Protein AF-A0A2V7ZUF0-F1 (afdb_monomer)

Radius of gyration: 27.5 Å; Cα contacts (8 Å, |Δi|>4): 338; chains: 1; bounding box: 51×35×77 Å

Nearest PDB structures (foldseek):
  8p98-assembly1_A  TM=4.471E-01  e=5.067E-01  Bacteroides thetaiotaomicron VPI-5482
  8aa4-assembly1_B  TM=4.594E-01  e=9.769E+00  Bacteroides thetaiotaomicron VPI-5482
  5o78-assembly1_C  TM=3.116E-01  e=4.915E+00  Klebsiella aerogenes

Secondary structure (DSSP, 8-state):
--EEEEEEEEETTEEEEEEEEEEEEEEEEEE--TTTT-EEE-SSHHHHHTT--SEEEEEEE--EEEEEEEEEEEEEEEEEEEETTEEEEEEEEEEEESSS-----EEEEEEEEE--STT----EEEEEE------HHHHHHHHHHTSTTSEEEEEEES--SS---

Mean predicted aligned error: 7.02 Å

Foldseek 3Di:
DWDKDKDWDDDDQKIKIKIKIWGFWDKDKWADPPQQVKDFACPDPVCVVVQWTFKIKHKDFGRIDIDTKTKIKIKMKMWGCPDVQKTKIKMWMAIDIDQDPDRPRIKIKIKMWGQPDDPSPDIDIDIDIGDDDDPDDVVVSVVVQPDPRHMDMDMDGRAGPPDRD

Solvent-accessible surface area (backbone atoms only — not comparable to full-atom values): 9222 Å² total; per-residue (Å²): 83,71,49,76,51,76,50,77,50,77,57,96,51,34,40,38,36,38,36,43,34,31,71,36,47,42,81,45,77,47,76,55,70,72,50,55,87,45,49,79,39,53,90,43,72,67,30,51,77,70,52,48,35,54,32,34,40,33,32,49,69,49,34,72,45,73,49,76,49,42,34,43,33,41,38,42,34,39,43,32,47,80,44,94,52,32,36,41,34,42,33,42,33,39,54,44,49,77,90,52,98,63,83,78,50,65,26,47,33,41,34,40,39,39,24,73,70,96,72,68,80,50,73,52,72,54,69,55,67,52,84,84,86,77,81,58,67,64,58,52,47,55,61,55,35,67,38,97,81,24,46,46,80,48,74,42,70,62,31,54,64,95,56,65,121

Sequence (165 aa):
MQLTTSLAWTRNRHLIQTGFQLPDWSRRGFYDRSNFGGTFYFASLDAYSAGTPYSFVQQRGDGDLAFLEKQVGAYVKDDWQVRPGMTASFGLRYDWQNYFHDTNNFAPRASFAYAPGNGKTNVIRAGAGVFNDRSGPVAIADLLHYRAGGLVRYVISDPAYPDPF

pLDDT: mean 92.25, std 6.72, range [62.44, 98.56]

Structure (mmCIF, N/CA/C/O backbone):
data_AF-A0A2V7ZUF0-F1
#
_entry.id   AF-A0A2V7ZUF0-F1
#
loop_
_atom_site.group_PDB
_atom_site.id
_atom_site.type_symbol
_atom_site.label_atom_id
_atom_site.label_alt_id
_atom_site.label_comp_id
_atom_site.label_asym_id
_atom_site.label_entity_id
_atom_site.label_seq_id
_atom_site.pdbx_PDB_ins_code
_atom_site.Cartn_x
_atom_site.Cartn_y
_atom_site.Cartn_z
_atom_site.occupancy
_atom_site.B_iso_or_equiv
_atom_site.auth_seq_id
_atom_site.auth_comp_id
_atom_site.auth_asym_id
_atom_site.auth_atom_id
_atom_site.pdbx_PDB_model_num
ATOM 1 N N . MET A 1 1 ? 6.420 13.366 5.832 1.00 82.94 1 MET A N 1
ATOM 2 C CA . MET A 1 1 ? 5.948 13.625 7.214 1.00 82.94 1 MET A CA 1
ATOM 3 C C . MET A 1 1 ? 5.114 12.442 7.667 1.00 82.94 1 MET A C 1
ATOM 5 O O . MET A 1 1 ? 4.409 11.891 6.832 1.00 82.94 1 MET A O 1
ATOM 9 N N . GLN A 1 2 ? 5.183 12.093 8.954 1.00 88.19 2 GLN A N 1
ATOM 10 C CA . GLN A 1 2 ? 4.310 11.099 9.576 1.00 88.19 2 GLN A CA 1
ATOM 11 C C . GLN A 1 2 ? 3.594 11.727 10.778 1.00 88.19 2 GLN A C 1
ATOM 13 O O . GLN A 1 2 ? 4.232 12.393 11.591 1.00 88.19 2 GLN A O 1
ATOM 18 N N . LEU A 1 3 ? 2.281 11.519 10.893 1.00 94.12 3 LEU A N 1
ATOM 19 C CA . LEU A 1 3 ? 1.476 11.952 12.039 1.00 94.12 3 LEU A CA 1
ATOM 20 C C . LEU A 1 3 ? 0.565 10.813 12.497 1.00 94.12 3 LEU A C 1
ATOM 22 O O . LEU A 1 3 ? 0.007 10.073 11.687 1.00 94.12 3 LEU A O 1
ATOM 26 N N . THR A 1 4 ? 0.406 10.655 13.806 1.00 95.19 4 THR A N 1
ATOM 27 C CA . THR A 1 4 ? -0.535 9.701 14.401 1.00 95.19 4 THR A CA 1
ATOM 28 C C . THR A 1 4 ? -1.141 10.314 15.649 1.00 95.19 4 THR A C 1
ATOM 30 O O . THR A 1 4 ? -0.420 10.841 16.492 1.00 95.19 4 THR A O 1
ATOM 33 N N . THR A 1 5 ? -2.462 10.238 15.764 1.00 96.75 5 THR A N 1
ATOM 34 C CA . THR A 1 5 ? -3.209 10.700 16.932 1.00 96.75 5 THR A CA 1
ATOM 35 C C . THR A 1 5 ? -4.207 9.634 17.363 1.00 96.75 5 THR A C 1
ATOM 37 O O . THR A 1 5 ? -4.726 8.864 16.548 1.00 96.75 5 THR A O 1
ATOM 40 N N . SER A 1 6 ? -4.469 9.575 18.664 1.00 97.00 6 SER A N 1
ATOM 41 C CA . SER A 1 6 ? -5.445 8.658 19.244 1.00 97.00 6 SER A CA 1
ATOM 42 C C . SER A 1 6 ? -6.135 9.296 20.436 1.00 97.00 6 SER A C 1
ATOM 44 O O . SER A 1 6 ? -5.491 9.969 21.241 1.00 97.00 6 SER A O 1
ATOM 46 N N . LEU A 1 7 ? -7.428 9.030 20.565 1.00 97.62 7 LEU A N 1
ATOM 47 C CA . LEU A 1 7 ? -8.254 9.398 21.701 1.00 97.62 7 LEU A CA 1
ATOM 48 C C . LEU A 1 7 ? -8.853 8.123 22.290 1.00 97.62 7 LEU A C 1
ATOM 50 O O . LEU A 1 7 ? -9.390 7.293 21.560 1.00 97.62 7 LEU A O 1
ATOM 54 N N . ALA A 1 8 ? -8.781 7.983 23.609 1.00 97.62 8 ALA A N 1
ATOM 55 C CA . ALA A 1 8 ? -9.431 6.905 24.338 1.00 97.62 8 ALA A CA 1
ATOM 56 C C . ALA A 1 8 ? -10.427 7.496 25.331 1.00 97.62 8 ALA A C 1
ATOM 58 O O . ALA A 1 8 ? -10.118 8.450 26.046 1.00 97.62 8 ALA A O 1
ATOM 59 N N . TRP A 1 9 ? -11.620 6.918 25.377 1.00 97.56 9 TRP A N 1
ATOM 60 C CA . TRP A 1 9 ? -12.682 7.339 26.268 1.00 97.56 9 TRP A CA 1
ATOM 61 C C . TRP A 1 9 ? -13.390 6.133 26.864 1.00 97.56 9 TRP A C 1
ATOM 63 O O . TRP A 1 9 ? -13.846 5.241 26.150 1.00 97.56 9 TRP A O 1
ATOM 73 N N . THR A 1 10 ? -13.512 6.135 28.187 1.00 97.75 10 THR A N 1
ATOM 74 C CA . THR A 1 10 ? -14.238 5.103 28.920 1.00 97.75 10 THR A CA 1
ATOM 75 C C . THR A 1 10 ? -15.569 5.662 29.391 1.00 97.75 10 THR A C 1
ATOM 77 O O . THR A 1 10 ? -15.610 6.659 30.115 1.00 97.75 10 THR A O 1
ATOM 80 N N . ARG A 1 11 ? -16.662 4.983 29.040 1.00 95.50 11 ARG A N 1
ATOM 81 C CA . ARG A 1 11 ? -17.988 5.248 29.601 1.00 95.50 11 ARG A CA 1
ATOM 82 C C . ARG A 1 11 ? -18.663 3.940 29.971 1.00 95.50 11 ARG A C 1
ATOM 84 O O . ARG A 1 11 ? -18.887 3.077 29.127 1.00 95.50 11 ARG A O 1
ATOM 91 N N . ASN A 1 12 ? -19.063 3.827 31.236 1.00 95.75 12 ASN A N 1
ATOM 92 C CA . ASN A 1 12 ? -19.677 2.624 31.794 1.00 95.75 12 ASN A CA 1
ATOM 93 C C . ASN A 1 12 ? -18.800 1.384 31.551 1.00 95.75 12 ASN A C 1
ATOM 95 O O . ASN A 1 12 ? -17.721 1.256 32.118 1.00 95.75 12 ASN A O 1
ATOM 99 N N . ARG A 1 13 ? -19.282 0.476 30.702 1.00 96.44 13 ARG A N 1
ATOM 100 C CA . ARG A 1 13 ? -18.644 -0.788 30.333 1.00 96.44 13 ARG A CA 1
ATOM 101 C C . ARG A 1 13 ? -17.951 -0.734 28.971 1.00 96.44 13 ARG A C 1
ATOM 103 O O . ARG A 1 13 ? -17.534 -1.780 28.496 1.00 96.44 13 ARG A O 1
ATOM 110 N N . HIS A 1 14 ? -17.854 0.438 28.348 1.00 98.12 14 HIS A N 1
ATOM 111 C CA . HIS A 1 14 ? -17.257 0.627 27.028 1.00 98.12 14 HIS A CA 1
ATOM 112 C C . HIS A 1 14 ? -15.960 1.417 27.148 1.00 98.12 14 HIS A C 1
ATOM 114 O O . HIS A 1 14 ? -15.933 2.478 27.778 1.00 98.12 14 HIS A O 1
ATOM 120 N N . LEU A 1 15 ? -14.906 0.909 26.520 1.00 98.31 15 LEU A N 1
ATOM 121 C CA . LEU A 1 15 ? -13.683 1.644 26.235 1.00 98.31 15 LEU A CA 1
ATOM 122 C C . LEU A 1 15 ? -13.629 1.873 24.727 1.00 98.31 15 LEU A C 1
ATOM 124 O O . LEU A 1 15 ? -13.296 0.972 23.959 1.00 98.31 15 LEU A O 1
ATOM 128 N N . ILE A 1 16 ? -13.942 3.096 24.318 1.00 98.25 16 ILE A N 1
ATOM 129 C CA . ILE A 1 16 ? -13.917 3.506 22.921 1.00 98.25 16 ILE A CA 1
ATOM 130 C C . ILE A 1 16 ? -12.567 4.151 22.631 1.00 98.25 16 ILE A C 1
ATOM 132 O O . ILE A 1 16 ? -12.126 5.051 23.343 1.00 98.25 16 ILE A O 1
ATOM 136 N N . GLN A 1 17 ? -11.915 3.700 21.569 1.00 98.31 17 GLN A N 1
ATOM 137 C CA . GLN A 1 17 ? -10.678 4.268 21.060 1.00 98.31 17 GLN A CA 1
ATOM 138 C C . GLN A 1 17 ? -10.886 4.690 19.616 1.00 98.31 17 GLN A C 1
ATOM 140 O O . GLN A 1 17 ? -11.343 3.903 18.790 1.00 98.31 17 GLN A O 1
ATOM 145 N N . THR A 1 18 ? -10.531 5.923 19.298 1.00 98.19 18 THR A N 1
ATOM 146 C CA . THR A 1 18 ? -10.525 6.429 17.929 1.00 98.19 18 THR A CA 1
ATOM 147 C C . THR A 1 18 ? -9.156 6.983 17.603 1.00 98.19 18 THR A C 1
ATOM 149 O O . THR A 1 18 ? -8.397 7.382 18.488 1.00 98.19 18 THR A O 1
ATOM 152 N N . GLY A 1 19 ? -8.811 7.020 16.325 1.00 97.56 19 GLY A N 1
ATOM 153 C CA . GLY A 1 19 ? -7.558 7.630 15.925 1.00 97.56 19 GLY A CA 1
ATOM 154 C C . GLY A 1 19 ? -7.467 7.909 14.445 1.00 97.56 19 GLY A C 1
ATOM 155 O O . GLY A 1 19 ? -8.232 7.389 13.631 1.00 97.56 19 GLY A O 1
ATOM 156 N N . PHE A 1 20 ? -6.493 8.748 14.125 1.00 97.06 20 PHE A N 1
ATOM 157 C CA . PHE A 1 20 ? -6.200 9.204 12.781 1.00 97.06 20 PHE A CA 1
ATOM 158 C C . PHE A 1 20 ? -4.700 9.094 12.520 1.00 97.06 20 PHE A C 1
ATOM 160 O O . PHE A 1 20 ? -3.868 9.302 13.407 1.00 97.06 20 PHE A O 1
ATOM 167 N N . GLN A 1 21 ? -4.350 8.724 11.297 1.00 95.50 21 GLN A N 1
ATOM 168 C CA . GLN A 1 21 ? -2.984 8.470 10.876 1.00 95.50 21 GLN A CA 1
ATOM 169 C C . GLN A 1 21 ? -2.744 9.094 9.505 1.00 95.50 21 GLN A C 1
ATOM 171 O O . GLN A 1 21 ? -3.519 8.897 8.574 1.00 95.50 21 GLN A O 1
ATOM 176 N N . LEU A 1 22 ? -1.618 9.789 9.381 1.00 94.06 22 LEU A N 1
ATOM 177 C CA . LEU A 1 22 ? -1.005 10.221 8.126 1.00 94.06 22 LEU A CA 1
ATOM 178 C C . LEU A 1 22 ? 0.371 9.563 8.049 1.00 94.06 22 LEU A C 1
ATOM 180 O O . LEU A 1 22 ? 1.352 10.150 8.505 1.00 94.06 22 LEU A O 1
ATOM 184 N N . PRO A 1 23 ? 0.452 8.315 7.577 1.00 91.38 23 PRO A N 1
ATOM 185 C CA . PRO A 1 23 ? 1.700 7.566 7.557 1.00 91.38 23 PRO A CA 1
ATOM 186 C C . PRO A 1 23 ? 2.699 8.137 6.555 1.00 91.38 23 PRO A C 1
ATOM 188 O O . PRO A 1 23 ? 3.889 8.179 6.847 1.00 91.38 23 PRO A O 1
ATOM 191 N N . ASP A 1 24 ? 2.199 8.621 5.415 1.00 91.62 24 ASP A N 1
ATOM 192 C CA . ASP A 1 24 ? 3.007 9.286 4.405 1.00 91.62 24 ASP A CA 1
ATOM 193 C C . ASP A 1 24 ? 2.307 10.541 3.880 1.00 91.62 24 ASP A C 1
ATOM 195 O O . ASP A 1 24 ? 1.140 10.526 3.483 1.00 91.62 24 ASP A O 1
ATOM 199 N N . TRP A 1 25 ? 3.057 11.634 3.896 1.00 93.31 25 TRP A N 1
ATOM 200 C CA . TRP A 1 25 ? 2.801 12.834 3.119 1.00 93.31 25 TRP A CA 1
ATOM 201 C C . TRP A 1 25 ? 4.165 13.369 2.703 1.00 93.31 25 TRP A C 1
ATOM 203 O O . TRP A 1 25 ? 4.838 14.065 3.481 1.00 93.31 25 TRP A O 1
ATOM 213 N N . SER A 1 26 ? 4.645 12.945 1.538 1.00 92.25 26 SER A N 1
ATOM 214 C CA . SER A 1 26 ? 5.999 13.269 1.092 1.00 92.25 26 SER A CA 1
ATOM 215 C C . SER A 1 26 ? 6.155 13.247 -0.425 1.00 92.25 26 SER A C 1
ATOM 217 O O . SER A 1 26 ? 5.512 12.478 -1.139 1.00 92.25 26 SER A O 1
ATOM 219 N N . ARG A 1 27 ? 7.027 14.125 -0.930 1.00 92.94 27 ARG A N 1
ATOM 220 C CA . ARG A 1 27 ? 7.459 14.083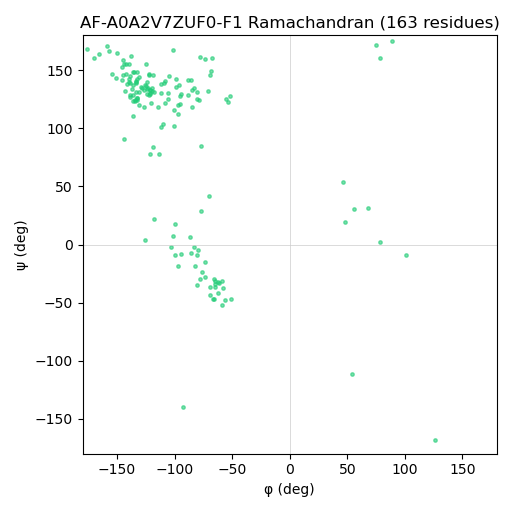 -2.327 1.00 92.94 27 ARG A CA 1
ATOM 221 C C . ARG A 1 27 ? 8.536 13.012 -2.463 1.00 92.94 27 ARG A C 1
ATOM 223 O O . ARG A 1 27 ? 9.540 13.055 -1.754 1.00 92.94 27 ARG A O 1
ATOM 230 N N . ARG A 1 28 ? 8.318 12.074 -3.375 1.00 90.94 28 ARG A N 1
ATOM 231 C CA . ARG A 1 28 ? 9.240 11.005 -3.750 1.00 90.94 28 ARG A CA 1
ATOM 232 C C . ARG A 1 28 ? 9.859 11.338 -5.103 1.00 90.94 28 ARG A C 1
ATOM 234 O O . ARG A 1 28 ? 9.195 11.942 -5.944 1.00 90.94 28 ARG A O 1
ATOM 241 N N . GLY A 1 29 ? 11.122 10.970 -5.275 1.00 90.88 29 GLY A N 1
ATOM 242 C CA . GLY A 1 29 ? 11.843 11.043 -6.541 1.00 90.88 29 GLY A CA 1
ATOM 243 C C . GLY A 1 29 ? 12.400 9.665 -6.872 1.00 90.88 29 GLY A C 1
ATOM 244 O O . GLY A 1 29 ? 12.920 8.992 -5.982 1.00 90.88 29 GLY A O 1
ATOM 245 N N . PHE A 1 30 ? 12.263 9.256 -8.124 1.00 87.94 30 PHE A N 1
ATOM 246 C CA . PHE A 1 30 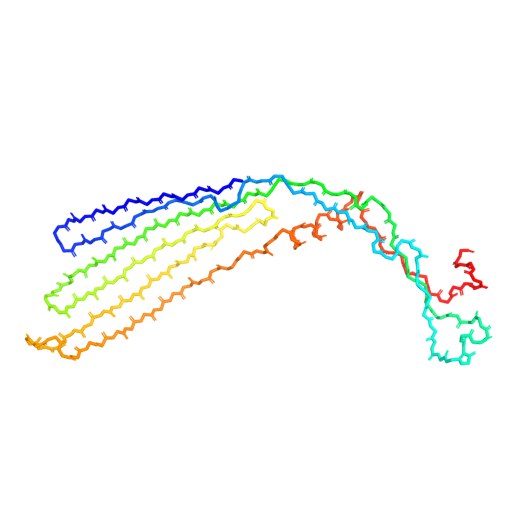? 12.765 8.011 -8.678 1.00 87.94 30 PHE A CA 1
ATOM 247 C C . PHE A 1 30 ? 13.507 8.317 -9.966 1.00 87.94 30 PHE A C 1
ATOM 249 O O . PHE A 1 30 ? 13.117 9.201 -10.721 1.00 87.94 30 PHE A O 1
ATOM 256 N N . TYR A 1 31 ? 14.573 7.566 -10.203 1.00 88.75 31 TYR A N 1
ATOM 257 C CA . TYR A 1 31 ? 15.368 7.695 -11.405 1.00 88.75 31 TYR A CA 1
ATOM 258 C C . TYR A 1 31 ? 15.678 6.307 -11.939 1.00 88.75 31 TYR A C 1
ATOM 260 O O . TYR A 1 31 ? 16.422 5.555 -11.306 1.00 88.75 31 TYR A O 1
ATOM 268 N N . ASP A 1 32 ? 15.085 5.970 -13.081 1.00 87.12 32 ASP A N 1
ATOM 269 C CA . ASP A 1 32 ? 15.267 4.670 -13.716 1.00 87.12 32 ASP A CA 1
ATOM 270 C C . ASP A 1 32 ? 15.989 4.800 -15.065 1.00 87.12 32 ASP A C 1
ATOM 272 O O . ASP A 1 3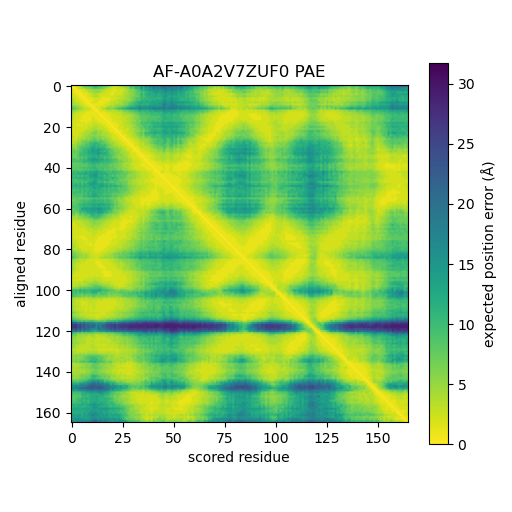2 ? 15.503 5.422 -16.008 1.00 87.12 32 ASP A O 1
ATOM 276 N N . ARG A 1 33 ? 17.171 4.180 -15.159 1.00 88.75 33 ARG A N 1
ATOM 277 C CA . ARG A 1 33 ? 17.930 4.014 -16.411 1.00 88.75 33 ARG A CA 1
ATOM 278 C C . ARG A 1 33 ? 18.132 2.549 -16.791 1.00 88.75 33 ARG A C 1
ATOM 280 O O . ARG A 1 33 ? 19.079 2.215 -17.511 1.00 88.75 33 ARG A O 1
ATOM 287 N N . SER A 1 34 ? 17.286 1.663 -16.282 1.00 89.62 34 SER A N 1
ATOM 288 C CA . SER A 1 34 ? 17.384 0.229 -16.522 1.00 89.62 34 SER A CA 1
ATOM 289 C C . SER A 1 34 ? 17.393 -0.057 -18.017 1.00 89.62 34 SER A C 1
ATOM 291 O O . SER A 1 34 ? 16.515 0.376 -18.750 1.00 89.62 34 SER A O 1
ATOM 293 N N . ASN A 1 35 ? 18.421 -0.768 -18.483 1.00 92.00 35 ASN A N 1
ATOM 294 C CA . ASN A 1 35 ? 18.564 -1.206 -19.872 1.00 92.00 35 ASN A CA 1
ATOM 295 C C . ASN A 1 35 ? 18.504 -0.086 -20.946 1.00 92.00 35 ASN A C 1
ATOM 297 O O . ASN A 1 35 ? 18.099 -0.330 -22.086 1.00 92.00 35 ASN A O 1
ATOM 301 N N . PHE A 1 36 ? 18.948 1.135 -20.623 1.00 92.94 36 PHE A N 1
ATOM 302 C CA . PHE A 1 36 ? 19.082 2.215 -21.619 1.00 92.94 36 PHE A CA 1
ATOM 303 C C . PHE A 1 36 ? 20.148 1.917 -22.683 1.00 92.94 36 PHE A C 1
ATOM 305 O O . PHE A 1 36 ? 20.020 2.354 -23.822 1.00 92.94 36 PHE A O 1
ATOM 312 N N . GLY A 1 37 ? 21.187 1.149 -22.335 1.00 92.19 37 GLY A N 1
ATOM 313 C CA . GLY A 1 37 ? 22.198 0.673 -23.289 1.00 92.19 37 GLY A CA 1
ATOM 314 C C . GLY A 1 37 ? 21.705 -0.449 -24.210 1.00 92.19 37 GLY A C 1
ATOM 315 O O . GLY A 1 37 ? 22.318 -0.695 -25.242 1.00 92.19 37 GLY A O 1
ATOM 316 N N . GLY A 1 38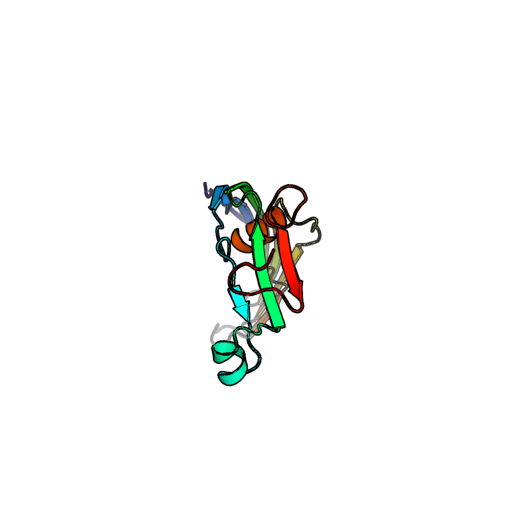 ? 20.578 -1.080 -23.871 1.00 95.38 38 GLY A N 1
ATOM 317 C CA . GLY A 1 38 ? 20.047 -2.232 -24.582 1.00 95.38 38 GLY A CA 1
ATOM 318 C C . GLY A 1 38 ? 20.753 -3.546 -24.242 1.00 95.38 38 GLY A C 1
ATOM 319 O O . GLY A 1 38 ? 21.864 -3.571 -23.716 1.00 95.38 38 GLY A O 1
ATOM 320 N N . THR A 1 39 ? 20.074 -4.654 -24.526 1.00 96.94 39 THR A N 1
ATOM 321 C CA . THR A 1 39 ? 20.559 -6.017 -24.285 1.00 96.94 39 THR A CA 1
ATOM 322 C C . THR A 1 39 ? 20.198 -6.897 -25.475 1.00 96.94 39 THR A C 1
ATOM 324 O O . THR A 1 39 ? 19.026 -6.977 -25.850 1.00 96.94 39 THR A O 1
ATOM 327 N N . PHE A 1 40 ? 21.199 -7.574 -26.039 1.00 97.44 40 PHE A N 1
ATOM 328 C CA . PHE A 1 40 ? 21.021 -8.609 -27.056 1.00 97.44 40 PHE A CA 1
ATOM 329 C C . PHE A 1 40 ? 20.827 -9.984 -26.415 1.00 97.44 40 PHE A C 1
ATOM 331 O O . PHE A 1 40 ? 21.501 -10.328 -25.444 1.00 97.44 40 PHE A O 1
ATOM 338 N N . TYR A 1 41 ? 19.943 -10.786 -26.999 1.00 97.44 41 TYR A N 1
ATOM 339 C CA . TYR A 1 41 ? 19.670 -12.162 -26.610 1.00 97.44 41 TYR A CA 1
ATOM 340 C C . TYR A 1 41 ? 20.004 -13.104 -27.766 1.00 97.44 41 TYR A C 1
ATOM 342 O O . TYR A 1 41 ? 19.579 -12.901 -28.906 1.00 97.44 41 TYR A O 1
ATOM 350 N N . PHE A 1 42 ? 20.747 -14.161 -27.448 1.00 97.81 42 PHE A N 1
ATOM 351 C CA . PHE A 1 42 ? 21.204 -15.185 -28.385 1.00 97.81 42 PHE A CA 1
ATOM 352 C C . PHE A 1 42 ? 20.637 -16.543 -27.976 1.00 97.81 42 PHE A C 1
ATOM 354 O O . PHE A 1 42 ? 20.469 -16.816 -26.787 1.00 97.81 42 PHE A O 1
ATOM 361 N N . ALA A 1 43 ? 20.327 -17.393 -28.955 1.00 96.81 43 ALA A N 1
ATOM 362 C CA . ALA A 1 43 ? 19.745 -18.711 -28.693 1.00 96.81 43 ALA A CA 1
ATOM 363 C C . ALA A 1 43 ? 20.786 -19.725 -28.182 1.00 96.81 43 ALA A C 1
ATOM 365 O O . ALA A 1 43 ? 20.435 -20.703 -27.525 1.00 96.81 43 ALA A O 1
ATOM 366 N N . SER A 1 44 ? 22.066 -19.498 -28.486 1.00 97.12 44 SER A N 1
ATOM 367 C CA . SER A 1 44 ? 23.184 -20.363 -28.114 1.00 97.12 44 SER A CA 1
ATOM 368 C C . SER A 1 44 ? 24.507 -19.593 -28.141 1.00 97.12 44 SER A C 1
ATOM 370 O O . SER A 1 44 ? 24.576 -18.461 -28.627 1.00 97.12 44 SER A O 1
ATOM 372 N N . LEU A 1 45 ? 25.573 -20.228 -27.646 1.00 96.81 45 LEU A N 1
ATOM 373 C CA . LEU A 1 45 ? 26.929 -19.691 -27.762 1.00 96.81 45 LEU A CA 1
ATOM 374 C C . LEU A 1 45 ? 27.391 -19.621 -29.228 1.00 96.81 45 LEU A C 1
ATOM 376 O O . LEU A 1 45 ? 28.017 -18.638 -29.609 1.00 96.81 45 LEU A O 1
ATOM 380 N N . ASP A 1 46 ? 27.011 -20.596 -30.060 1.00 97.75 46 ASP A N 1
ATOM 381 C CA . ASP A 1 46 ? 27.320 -20.584 -31.497 1.00 97.75 46 ASP A CA 1
ATOM 382 C C . ASP A 1 46 ? 26.667 -19.387 -32.205 1.00 97.75 46 ASP A C 1
ATOM 384 O O . ASP A 1 46 ? 27.314 -18.708 -32.998 1.00 97.75 46 ASP A O 1
ATOM 388 N N . ALA A 1 47 ? 25.409 -19.071 -31.869 1.00 96.12 47 ALA A N 1
ATOM 389 C CA . ALA A 1 47 ? 24.709 -17.898 -32.397 1.00 96.12 47 ALA A CA 1
ATOM 390 C C . ALA A 1 47 ? 25.359 -16.579 -31.942 1.00 96.12 47 ALA A C 1
ATOM 392 O O . ALA A 1 47 ? 25.393 -15.609 -32.698 1.00 96.12 47 ALA A O 1
ATOM 393 N N . TYR A 1 48 ? 25.907 -16.540 -30.724 1.00 95.81 48 TYR A N 1
ATOM 394 C CA . TYR A 1 48 ? 26.696 -15.404 -30.247 1.00 95.81 48 TYR A CA 1
ATOM 395 C C . TYR A 1 48 ? 27.998 -15.248 -31.037 1.00 95.81 48 TYR A C 1
ATOM 397 O O . TYR A 1 48 ? 28.298 -14.155 -31.515 1.00 95.81 48 TYR A O 1
ATOM 405 N N . SER A 1 49 ? 28.738 -16.341 -31.245 1.00 96.50 49 SER A N 1
ATOM 406 C CA . SER A 1 49 ? 29.955 -16.335 -32.064 1.00 96.50 49 SER A CA 1
ATOM 407 C C . SER A 1 49 ? 29.687 -15.957 -33.524 1.00 96.50 49 SER A C 1
ATOM 409 O O . SER A 1 49 ? 30.531 -15.313 -34.142 1.00 96.50 49 SER A O 1
ATOM 411 N N . ALA A 1 50 ? 28.516 -16.313 -34.061 1.00 96.12 50 ALA A N 1
ATOM 412 C CA . ALA A 1 50 ? 28.075 -15.936 -35.403 1.00 96.12 50 ALA A CA 1
ATOM 413 C C . ALA A 1 50 ? 27.493 -14.510 -35.495 1.00 96.12 50 ALA A C 1
ATOM 415 O O . ALA A 1 50 ? 27.240 -14.037 -36.601 1.00 96.12 50 ALA A O 1
ATOM 416 N N . GLY A 1 51 ? 27.273 -13.818 -34.368 1.00 96.25 51 GLY A N 1
ATOM 417 C CA . GLY A 1 51 ? 26.670 -12.483 -34.350 1.00 96.25 51 GLY A CA 1
ATOM 418 C C . GLY A 1 51 ? 25.199 -12.468 -34.777 1.00 96.25 51 GLY A C 1
ATOM 419 O O . GLY A 1 51 ? 24.750 -11.493 -35.368 1.00 96.25 51 GLY A O 1
ATOM 420 N N . THR A 1 52 ? 24.447 -13.537 -34.499 1.00 96.38 52 THR A N 1
ATOM 421 C CA . THR A 1 52 ? 23.035 -13.688 -34.893 1.00 96.38 52 THR A CA 1
ATOM 422 C C . THR A 1 52 ? 22.118 -13.697 -33.660 1.00 96.38 52 THR A C 1
ATOM 424 O O . THR A 1 52 ? 21.720 -14.771 -33.188 1.00 96.38 52 THR A O 1
ATOM 427 N N . PRO A 1 53 ? 21.819 -12.530 -33.065 1.00 97.19 53 PRO A N 1
ATOM 428 C CA . PRO A 1 53 ? 20.846 -12.428 -31.981 1.00 97.19 53 PRO A CA 1
ATOM 429 C C . PRO A 1 53 ? 19.423 -12.694 -32.492 1.00 97.19 53 PRO A C 1
ATOM 431 O O . PRO A 1 53 ? 19.092 -12.362 -33.624 1.00 97.19 53 PRO A O 1
ATOM 434 N N . TYR A 1 54 ? 18.559 -13.240 -31.633 1.00 96.56 54 TYR A N 1
ATOM 435 C CA . TYR A 1 54 ? 17.128 -13.397 -31.947 1.00 96.56 54 TYR A CA 1
ATOM 436 C C . TYR A 1 54 ? 16.278 -12.253 -31.375 1.00 96.56 54 TYR A C 1
ATOM 438 O O . TYR A 1 54 ? 15.133 -12.049 -31.778 1.00 96.56 54 TYR A O 1
ATOM 446 N N . SER A 1 55 ? 16.805 -11.508 -30.397 1.00 97.00 55 SER A N 1
ATOM 447 C CA . SER A 1 55 ? 16.111 -10.355 -29.829 1.00 97.00 55 SER A CA 1
ATOM 448 C C . SER A 1 55 ? 17.073 -9.301 -29.308 1.00 97.00 55 SER A C 1
ATOM 450 O O . SER A 1 55 ? 18.110 -9.612 -28.724 1.00 97.00 55 SER A O 1
ATOM 452 N N . PHE A 1 56 ? 16.693 -8.042 -29.479 1.00 97.06 56 PHE A N 1
ATOM 453 C CA . PHE A 1 56 ? 17.269 -6.905 -28.781 1.00 97.06 56 PHE A CA 1
ATOM 454 C C . PHE A 1 56 ? 16.169 -6.211 -27.987 1.00 97.06 56 PHE A C 1
ATOM 456 O O . PHE A 1 56 ? 15.079 -5.944 -28.497 1.00 97.06 56 PHE A O 1
ATOM 463 N N . VAL A 1 57 ? 16.453 -5.915 -26.723 1.00 97.06 57 VAL A N 1
ATOM 464 C CA . VAL A 1 57 ? 15.539 -5.194 -25.838 1.00 97.06 57 VAL A CA 1
ATOM 465 C C . VAL A 1 57 ? 16.227 -3.935 -25.357 1.00 97.06 57 VAL A C 1
ATOM 467 O O . VAL A 1 57 ? 17.321 -4.018 -24.803 1.00 97.06 57 VAL A O 1
ATOM 470 N N . GLN A 1 58 ? 15.560 -2.791 -25.464 1.00 95.44 58 GLN A N 1
ATOM 471 C CA . GLN A 1 58 ? 16.060 -1.521 -24.940 1.00 95.44 58 GLN A CA 1
ATOM 472 C C . GLN A 1 58 ? 14.935 -0.723 -24.294 1.00 95.44 58 GLN A C 1
ATOM 474 O O . GLN A 1 58 ? 13.807 -0.700 -24.784 1.00 95.44 58 GLN A O 1
ATOM 479 N N . GLN A 1 59 ? 15.256 -0.043 -23.199 1.00 93.50 59 GLN A N 1
ATOM 480 C CA . GLN A 1 59 ? 14.372 0.941 -22.588 1.00 93.50 59 GLN A CA 1
ATOM 481 C C . GLN A 1 59 ? 14.801 2.345 -23.024 1.00 93.50 59 GLN A C 1
ATOM 483 O O . GLN A 1 59 ? 15.992 2.652 -23.045 1.00 93.50 59 GLN A O 1
ATOM 488 N N . ARG A 1 60 ? 13.849 3.204 -23.391 1.00 91.19 60 ARG A N 1
ATOM 489 C CA . ARG A 1 60 ? 14.099 4.625 -23.686 1.00 91.19 60 ARG A CA 1
ATOM 490 C C . ARG A 1 60 ? 12.998 5.493 -23.086 1.00 91.19 60 ARG A C 1
ATOM 492 O O . ARG A 1 60 ? 11.908 5.003 -22.816 1.00 91.19 60 ARG A O 1
ATOM 499 N N . GLY A 1 61 ? 13.269 6.786 -22.949 1.00 89.00 61 GLY A N 1
ATOM 500 C CA . GLY A 1 61 ? 12.315 7.777 -22.450 1.00 89.00 61 GLY A CA 1
ATOM 501 C C . GLY A 1 61 ? 12.886 8.576 -21.287 1.00 89.00 61 GLY A C 1
ATOM 502 O O . GLY A 1 61 ? 14.089 8.509 -21.019 1.00 89.00 61 GLY A O 1
ATOM 503 N N . ASP A 1 62 ? 12.017 9.329 -20.617 1.00 87.56 62 ASP A N 1
ATOM 504 C CA . ASP A 1 62 ? 12.364 10.013 -19.376 1.00 87.56 62 ASP A CA 1
ATOM 505 C C . ASP A 1 62 ? 12.188 9.055 -18.192 1.00 87.56 62 ASP A C 1
ATOM 507 O O . ASP A 1 62 ? 11.103 8.524 -17.949 1.00 87.56 62 ASP A O 1
ATOM 511 N N . GLY A 1 63 ? 13.295 8.788 -17.502 1.00 86.19 63 GLY A N 1
ATOM 512 C CA . GLY A 1 63 ? 13.336 7.937 -16.318 1.00 86.19 63 GLY A CA 1
ATOM 513 C C . GLY A 1 63 ? 13.224 8.708 -15.008 1.00 86.19 63 GLY A C 1
ATOM 514 O O . GLY A 1 63 ? 13.112 8.074 -13.956 1.00 86.19 63 GLY A O 1
ATOM 515 N N . ASP A 1 64 ? 13.277 10.044 -15.047 1.00 90.19 64 ASP A N 1
ATOM 516 C CA . ASP A 1 64 ? 13.090 10.881 -13.867 1.00 90.19 64 ASP A CA 1
ATOM 517 C C . ASP A 1 64 ? 11.597 10.999 -13.554 1.00 90.19 64 ASP A C 1
ATOM 519 O O . ASP A 1 64 ? 10.771 11.378 -14.385 1.00 90.19 64 ASP A O 1
ATOM 523 N N . LEU A 1 65 ? 11.234 10.632 -12.333 1.00 90.44 65 LEU A N 1
ATOM 524 C CA . LEU A 1 65 ? 9.863 10.659 -11.870 1.00 90.44 65 LEU A CA 1
ATOM 525 C C . LEU A 1 65 ? 9.816 11.252 -10.473 1.00 90.44 65 LEU A C 1
ATOM 527 O O . LEU A 1 65 ? 10.379 10.713 -9.523 1.00 90.44 65 LEU A O 1
ATOM 531 N N . ALA A 1 66 ? 9.032 12.314 -10.320 1.00 91.38 66 ALA A N 1
ATOM 532 C CA . ALA A 1 66 ? 8.715 12.868 -9.018 1.00 91.38 66 ALA A CA 1
ATOM 533 C C . ALA A 1 66 ? 7.208 12.877 -8.781 1.00 91.38 66 ALA A C 1
ATOM 535 O O . ALA A 1 66 ? 6.441 13.403 -9.585 1.00 91.38 66 ALA A O 1
ATOM 536 N N . PHE A 1 67 ? 6.782 12.354 -7.635 1.00 91.19 67 PHE A N 1
ATOM 537 C CA . PHE A 1 67 ? 5.370 12.281 -7.278 1.00 91.19 67 PHE A CA 1
ATOM 538 C C . PHE A 1 67 ? 5.152 12.539 -5.788 1.00 91.19 67 PHE A C 1
ATOM 540 O O . PHE A 1 67 ? 6.049 12.381 -4.963 1.00 91.19 67 PHE A O 1
ATOM 547 N N . LEU A 1 68 ? 3.951 12.991 -5.431 1.00 92.75 68 LEU A N 1
ATOM 548 C CA . LEU A 1 68 ? 3.557 13.218 -4.040 1.00 92.75 68 LEU A CA 1
ATOM 549 C C . LEU A 1 68 ? 2.779 12.007 -3.545 1.00 92.75 68 LEU A C 1
ATOM 551 O O . LEU A 1 68 ? 1.671 11.778 -4.027 1.00 92.75 68 LEU A O 1
ATOM 555 N N . GLU A 1 69 ? 3.336 11.252 -2.608 1.00 93.00 69 GLU A N 1
ATOM 556 C CA . GLU A 1 69 ? 2.643 10.147 -1.952 1.00 93.00 69 GLU A CA 1
ATOM 557 C C . GLU A 1 69 ? 1.814 10.678 -0.779 1.00 93.00 69 GLU A C 1
ATOM 559 O O . GLU A 1 69 ? 2.277 11.509 0.011 1.00 93.00 69 GLU A O 1
ATOM 564 N N . LYS A 1 70 ? 0.557 10.228 -0.697 1.00 93.06 70 LYS A N 1
ATOM 565 C CA . LYS A 1 70 ? -0.338 10.530 0.420 1.00 93.06 70 LYS A CA 1
ATOM 566 C C . LYS A 1 70 ? -1.011 9.256 0.891 1.00 93.06 70 LYS A C 1
ATOM 568 O O . LYS A 1 70 ? -1.665 8.568 0.108 1.00 93.06 70 LYS A O 1
ATOM 573 N N . GLN A 1 71 ? -0.889 8.996 2.184 1.00 94.12 71 GLN A N 1
ATOM 574 C CA . GLN A 1 71 ? -1.558 7.901 2.867 1.00 94.12 71 GLN A CA 1
ATOM 575 C C . GLN A 1 71 ? -2.323 8.457 4.063 1.00 94.12 71 GLN A C 1
ATOM 577 O O . GLN A 1 71 ? -1.778 9.231 4.853 1.00 94.12 71 GLN A O 1
ATOM 582 N N . VAL A 1 72 ? -3.578 8.047 4.208 1.00 94.62 72 VAL A N 1
ATOM 583 C CA . VAL A 1 72 ? -4.461 8.482 5.293 1.00 94.62 72 VAL A CA 1
ATOM 584 C C . VAL A 1 72 ? -5.150 7.262 5.879 1.00 94.62 72 VAL A C 1
ATOM 586 O O . VAL A 1 72 ? -5.582 6.388 5.137 1.00 94.62 72 VAL A O 1
ATOM 589 N N . GLY A 1 73 ? -5.280 7.201 7.198 1.00 95.62 73 GLY A N 1
ATOM 590 C CA . GLY A 1 73 ? -6.038 6.155 7.867 1.00 95.62 73 GLY A CA 1
ATOM 591 C C . GLY A 1 73 ? -6.810 6.686 9.063 1.00 95.62 73 GLY A C 1
ATOM 592 O O . GLY A 1 73 ? -6.351 7.586 9.764 1.00 95.62 73 GLY A O 1
ATOM 593 N N . ALA A 1 74 ? -7.975 6.108 9.319 1.00 97.12 74 ALA A N 1
ATOM 594 C CA . ALA A 1 74 ? -8.785 6.394 10.493 1.00 97.12 74 ALA A CA 1
ATOM 595 C C . ALA A 1 74 ? -9.314 5.092 11.090 1.00 97.12 74 ALA A C 1
ATOM 597 O O . ALA A 1 74 ? -9.546 4.116 10.373 1.00 97.12 74 ALA A O 1
ATOM 598 N N . TYR A 1 75 ? -9.498 5.059 12.406 1.00 97.81 75 TYR A N 1
ATOM 599 C CA . TYR A 1 75 ? -10.096 3.907 13.067 1.00 97.81 75 TYR A CA 1
ATOM 600 C C . TYR A 1 75 ? -10.986 4.299 14.239 1.00 97.81 75 TYR A C 1
ATOM 602 O O . TYR A 1 75 ? -10.802 5.338 14.876 1.00 97.81 75 TYR A O 1
ATOM 610 N N . VAL A 1 76 ? -11.917 3.402 14.538 1.00 98.38 76 VAL A N 1
ATOM 611 C CA . VAL A 1 76 ? -12.709 3.364 15.763 1.00 98.38 76 VAL A CA 1
ATOM 612 C C . VAL A 1 76 ? -12.715 1.934 16.287 1.00 98.38 76 VAL A C 1
ATOM 614 O O . VAL A 1 76 ? -12.788 0.977 15.517 1.00 98.38 76 VAL A O 1
ATOM 617 N N . LYS A 1 77 ? -12.613 1.781 17.600 1.00 98.19 77 LYS A N 1
ATOM 618 C CA . LYS A 1 77 ? -12.686 0.511 18.310 1.00 98.19 77 LYS A CA 1
ATOM 619 C C . LYS A 1 77 ? -13.506 0.700 19.579 1.00 98.19 77 LYS A C 1
ATOM 621 O O . LYS A 1 77 ? -13.330 1.702 20.258 1.00 98.19 77 LYS A O 1
ATOM 626 N N . ASP A 1 78 ? -14.354 -0.260 19.904 1.00 98.38 78 ASP A N 1
ATOM 627 C CA . ASP A 1 78 ? -15.056 -0.360 21.179 1.00 98.38 78 ASP A CA 1
ATOM 628 C C . ASP A 1 78 ? -14.691 -1.683 21.855 1.00 98.38 78 ASP A C 1
ATOM 630 O O . ASP A 1 78 ? -14.886 -2.753 21.278 1.00 98.38 78 ASP A O 1
ATOM 634 N N . ASP A 1 79 ? -14.148 -1.602 23.067 1.00 98.31 79 ASP A N 1
ATOM 635 C CA . ASP A 1 79 ? -13.964 -2.730 23.972 1.00 98.31 79 ASP A CA 1
ATOM 636 C C . ASP A 1 79 ? -15.078 -2.703 25.025 1.00 98.31 79 ASP A C 1
ATOM 638 O O . ASP A 1 79 ? -15.038 -1.947 26.000 1.00 98.31 79 ASP A O 1
ATOM 642 N N . TRP A 1 80 ? -16.075 -3.562 24.833 1.00 98.19 80 TRP A N 1
ATOM 643 C CA . TRP A 1 80 ? -17.266 -3.645 25.663 1.00 98.19 80 TRP A CA 1
ATOM 644 C C . TRP A 1 80 ? -17.180 -4.797 26.667 1.00 98.19 80 TRP A C 1
ATOM 646 O O . TRP A 1 80 ? -17.197 -5.978 26.312 1.00 98.19 80 TRP A O 1
ATOM 656 N N . GLN A 1 81 ? -17.163 -4.473 27.957 1.00 97.00 81 GLN A N 1
ATOM 657 C CA . GLN A 1 81 ? -17.322 -5.441 29.036 1.00 97.00 81 GLN A CA 1
ATOM 658 C C . GLN A 1 81 ? -18.797 -5.842 29.185 1.00 97.00 81 GLN A C 1
ATOM 660 O O . GLN A 1 81 ? -19.527 -5.313 30.024 1.00 97.00 81 GLN A O 1
ATOM 665 N N . VAL A 1 82 ? -19.233 -6.814 28.384 1.00 95.56 82 VAL A N 1
ATOM 666 C CA . VAL A 1 82 ? -20.608 -7.345 28.378 1.00 95.56 82 VAL A CA 1
ATOM 667 C C . VAL A 1 82 ? -21.067 -7.729 29.791 1.00 95.56 82 VAL A C 1
ATOM 669 O O . VAL A 1 82 ? -22.157 -7.356 30.229 1.00 95.56 82 VAL A O 1
ATOM 672 N N . ARG A 1 83 ? -20.215 -8.443 30.537 1.00 93.25 83 ARG A N 1
ATOM 673 C CA . ARG A 1 83 ? -20.414 -8.840 31.944 1.00 93.25 83 ARG A CA 1
ATOM 674 C C . ARG A 1 83 ? -19.059 -9.126 32.607 1.00 93.25 83 ARG A C 1
ATOM 676 O O . ARG A 1 83 ? -18.067 -9.256 31.891 1.00 93.25 83 ARG A O 1
ATOM 683 N N . PRO A 1 84 ? -18.965 -9.241 33.945 1.00 91.06 84 PRO A N 1
ATOM 684 C CA . PRO A 1 84 ? -17.721 -9.652 34.591 1.00 91.06 84 PRO A CA 1
ATOM 685 C C . PRO A 1 84 ? -17.182 -10.944 33.964 1.00 91.06 84 PRO A C 1
ATOM 687 O O . PRO A 1 84 ? -17.918 -11.913 33.796 1.00 91.06 84 PRO A O 1
ATOM 690 N N . GLY A 1 85 ? -15.914 -10.919 33.552 1.00 90.94 85 GLY A N 1
ATOM 691 C CA . GLY A 1 85 ? -15.277 -12.040 32.860 1.00 90.94 85 GLY A CA 1
ATOM 692 C C . GLY A 1 85 ? -15.616 -12.181 31.371 1.00 90.94 85 GLY A C 1
ATOM 693 O O . GLY A 1 85 ? -15.121 -13.114 30.760 1.00 90.94 85 GLY A O 1
ATOM 694 N N . MET A 1 86 ? -16.405 -11.295 30.753 1.00 94.19 86 MET A N 1
ATOM 695 C CA . MET A 1 86 ? -16.687 -11.333 29.312 1.00 94.19 86 MET A CA 1
ATOM 696 C C . MET A 1 86 ? -16.526 -9.956 28.666 1.00 94.19 86 MET A C 1
ATOM 698 O O . MET A 1 86 ? -17.210 -9.003 29.044 1.00 94.19 86 MET A O 1
ATOM 702 N N . THR A 1 87 ? -15.676 -9.889 27.647 1.00 97.19 87 THR A N 1
ATOM 703 C CA . THR A 1 87 ? -15.450 -8.697 26.828 1.00 97.19 87 THR A CA 1
ATOM 704 C C . THR A 1 87 ? -15.711 -9.034 25.368 1.00 97.19 87 THR A C 1
ATOM 706 O O . THR A 1 87 ? -15.242 -10.062 24.884 1.00 97.19 87 THR A O 1
ATOM 709 N N . ALA A 1 88 ? -16.438 -8.171 24.671 1.00 98.12 88 ALA A N 1
ATOM 710 C CA . ALA A 1 88 ? -16.551 -8.174 23.220 1.00 98.12 88 ALA A CA 1
ATOM 711 C C . ALA A 1 88 ? -15.861 -6.919 22.684 1.00 98.12 88 ALA A C 1
ATOM 713 O O . ALA A 1 88 ? -15.995 -5.844 23.262 1.00 98.12 88 ALA A O 1
ATOM 714 N N . SER A 1 89 ? -15.120 -7.060 21.597 1.00 98.50 89 SER A N 1
ATOM 715 C CA . SER A 1 89 ? -14.364 -5.982 20.978 1.00 98.50 89 SER A CA 1
ATOM 716 C C . SER A 1 89 ? -14.784 -5.851 19.526 1.00 98.50 89 SER A C 1
ATOM 718 O O . SER A 1 89 ? -14.758 -6.829 18.779 1.00 98.50 89 SER A O 1
ATOM 720 N N . PHE A 1 90 ? -15.119 -4.637 19.113 1.00 98.38 90 PHE A N 1
ATOM 721 C CA . PHE A 1 90 ? -15.476 -4.310 17.737 1.00 98.38 90 PHE A CA 1
ATOM 722 C C . PHE A 1 90 ? -14.568 -3.198 17.247 1.00 98.38 90 PHE A C 1
ATOM 724 O O . PHE A 1 90 ? -14.262 -2.271 17.988 1.00 98.38 90 PHE A O 1
ATOM 731 N N . GLY A 1 91 ? -14.117 -3.280 16.006 1.00 98.31 91 GLY A N 1
ATOM 732 C CA . GLY A 1 91 ? -13.266 -2.271 15.406 1.00 98.31 91 GLY A CA 1
ATOM 733 C C . GLY A 1 91 ? -13.563 -2.102 13.932 1.00 98.31 91 GLY A C 1
ATOM 734 O O . GLY A 1 91 ? -13.878 -3.060 13.231 1.00 98.31 91 GLY A O 1
ATOM 735 N N . LEU A 1 92 ? -13.428 -0.873 13.462 1.00 98.31 92 LEU A N 1
ATOM 736 C CA . LEU A 1 92 ? -13.458 -0.538 12.053 1.00 98.31 92 LEU A CA 1
ATOM 737 C C . LEU A 1 92 ? -12.291 0.388 11.761 1.00 98.31 92 LEU A C 1
ATOM 739 O O . LEU A 1 92 ? -12.071 1.382 12.456 1.00 98.31 92 LEU A O 1
ATOM 743 N N . ARG A 1 93 ? -11.547 0.050 10.717 1.00 97.19 93 ARG A N 1
ATOM 744 C CA . ARG A 1 93 ? -10.487 0.886 10.177 1.00 97.19 93 ARG A CA 1
ATOM 745 C C . ARG A 1 93 ? -10.774 1.183 8.714 1.00 97.19 93 ARG A C 1
ATOM 747 O O . ARG A 1 93 ? -11.334 0.342 8.021 1.00 97.19 93 ARG A O 1
ATOM 754 N N . TYR A 1 94 ? -10.386 2.364 8.268 1.00 96.25 94 TYR A N 1
ATOM 755 C CA . TYR A 1 94 ? -10.366 2.741 6.865 1.00 96.25 94 TYR A CA 1
ATOM 756 C C . TYR A 1 94 ? -8.984 3.297 6.528 1.00 96.25 94 TYR A C 1
ATOM 758 O O . TYR A 1 94 ? -8.449 4.105 7.291 1.00 96.25 94 TYR A O 1
ATOM 766 N N . ASP A 1 95 ? -8.416 2.862 5.408 1.00 95.19 95 ASP A N 1
ATOM 767 C CA . ASP A 1 95 ? -7.159 3.372 4.859 1.00 95.19 95 ASP A CA 1
ATOM 768 C C . ASP A 1 95 ? -7.395 3.894 3.433 1.00 95.19 95 ASP A C 1
ATOM 770 O O . ASP A 1 95 ? -8.200 3.356 2.685 1.00 95.19 95 ASP A O 1
ATOM 774 N N . TRP A 1 96 ? -6.688 4.948 3.040 1.00 94.06 96 TRP A N 1
ATOM 775 C CA . TRP A 1 96 ? -6.774 5.548 1.712 1.00 94.06 96 TRP A CA 1
ATOM 776 C C . TRP A 1 96 ? -5.389 5.942 1.196 1.00 94.06 96 TRP A C 1
ATOM 778 O O . TRP A 1 96 ? -4.529 6.388 1.965 1.00 94.06 96 TRP A O 1
ATOM 788 N N . GLN A 1 97 ? -5.193 5.804 -0.117 1.00 92.94 97 GLN A N 1
ATOM 789 C CA . GLN A 1 97 ? -3.983 6.193 -0.839 1.00 92.94 97 GLN A CA 1
ATOM 790 C C . GLN A 1 97 ? -4.351 6.930 -2.131 1.00 92.94 97 GLN A C 1
ATOM 792 O O . GLN A 1 97 ? -5.370 6.640 -2.749 1.00 92.94 97 GLN A O 1
ATOM 797 N N . ASN A 1 98 ? -3.519 7.877 -2.566 1.00 91.44 98 ASN A N 1
ATOM 798 C CA . ASN A 1 98 ? -3.887 8.805 -3.640 1.00 91.44 98 ASN A CA 1
ATOM 799 C C . ASN A 1 98 ? -3.716 8.297 -5.083 1.00 91.44 98 ASN A C 1
ATOM 801 O O . ASN A 1 98 ? -4.306 8.897 -5.977 1.00 91.44 98 ASN A O 1
ATOM 805 N N . TYR A 1 99 ? -2.924 7.250 -5.335 1.00 88.94 99 TYR A N 1
ATOM 806 C CA . TYR A 1 99 ? -2.670 6.751 -6.702 1.00 88.94 99 TYR A CA 1
ATOM 807 C C . TYR A 1 99 ? -3.500 5.531 -7.101 1.00 88.94 99 TYR A C 1
ATOM 809 O O . TYR A 1 99 ? -3.515 5.167 -8.276 1.00 88.94 99 TYR A O 1
ATOM 817 N N . PHE A 1 100 ? -4.216 4.928 -6.155 1.00 85.94 100 PHE A N 1
ATOM 818 C CA . PHE A 1 100 ? -5.112 3.808 -6.417 1.00 85.94 100 PHE A CA 1
ATOM 819 C C . PHE A 1 100 ? -6.545 4.314 -6.339 1.00 85.94 100 PHE A C 1
ATOM 821 O O . PHE A 1 100 ? -6.921 4.984 -5.381 1.00 85.94 100 PHE A O 1
ATOM 828 N N . HIS A 1 101 ? -7.360 3.998 -7.345 1.00 82.25 101 HIS A N 1
ATOM 829 C CA . HIS A 1 101 ? -8.778 4.381 -7.387 1.00 82.25 101 HIS A CA 1
ATOM 830 C C . HIS A 1 101 ? -9.650 3.492 -6.481 1.00 82.25 101 HIS A C 1
ATOM 832 O O . HIS A 1 101 ? -10.830 3.279 -6.752 1.00 82.25 101 HIS A O 1
ATOM 838 N N . ASP A 1 102 ? -9.063 2.960 -5.411 1.00 82.56 102 ASP A N 1
ATOM 839 C CA . ASP A 1 102 ? -9.745 2.104 -4.461 1.00 82.56 102 ASP A CA 1
ATOM 840 C C . ASP A 1 102 ? -10.260 2.920 -3.269 1.00 82.56 102 ASP A C 1
ATOM 842 O O . ASP A 1 102 ? -9.535 3.684 -2.627 1.00 82.56 102 ASP A O 1
ATOM 846 N N . THR A 1 103 ? -11.547 2.751 -2.990 1.00 84.06 103 THR A N 1
ATOM 847 C CA . THR A 1 103 ? -12.277 3.429 -1.915 1.00 84.06 103 THR A CA 1
ATOM 848 C C . THR A 1 103 ? -12.986 2.448 -0.982 1.00 84.06 103 THR A C 1
ATOM 850 O O . THR A 1 103 ? -13.670 2.879 -0.056 1.00 84.06 103 THR A O 1
ATOM 853 N N . ASN A 1 104 ? -12.823 1.133 -1.175 1.00 88.94 104 ASN A N 1
ATOM 854 C CA . ASN A 1 104 ? -13.515 0.108 -0.387 1.00 88.94 104 ASN A CA 1
ATOM 855 C C . ASN A 1 104 ? -12.643 -0.502 0.728 1.00 88.94 104 ASN A C 1
ATOM 857 O O . ASN A 1 104 ? -12.998 -1.531 1.299 1.00 88.94 104 ASN A O 1
ATOM 861 N N . ASN A 1 105 ? -11.556 0.185 1.088 1.00 93.69 105 ASN A N 1
ATOM 862 C CA . ASN A 1 105 ? -10.523 -0.206 2.052 1.00 93.69 105 ASN A CA 1
ATOM 863 C C . ASN A 1 105 ? -10.974 -0.207 3.528 1.00 93.69 105 ASN A C 1
ATOM 865 O O . ASN A 1 105 ? -10.248 0.227 4.430 1.00 93.69 105 ASN A O 1
ATOM 869 N N . PHE A 1 106 ? -12.177 -0.705 3.798 1.00 96.12 106 PHE A N 1
ATOM 870 C CA . PHE A 1 106 ? -12.682 -0.942 5.141 1.00 96.12 106 PHE A CA 1
ATOM 871 C C . PHE A 1 106 ? -12.126 -2.252 5.699 1.00 96.12 106 PHE A C 1
ATOM 873 O O . PHE A 1 106 ? -12.190 -3.307 5.075 1.00 96.12 106 PHE A O 1
ATOM 880 N N . ALA A 1 107 ? -11.621 -2.183 6.923 1.00 97.81 107 ALA A N 1
ATOM 881 C CA . ALA A 1 107 ? -11.027 -3.289 7.654 1.00 97.81 107 ALA A CA 1
ATOM 882 C C . ALA A 1 107 ? -11.793 -3.505 8.973 1.00 97.81 107 ALA A C 1
ATOM 884 O O . ALA A 1 107 ? -11.348 -3.037 10.032 1.00 97.81 107 ALA A O 1
ATOM 885 N N . PRO A 1 108 ? -12.979 -4.148 8.931 1.00 98.06 108 PRO A N 1
ATOM 886 C CA . PRO A 1 108 ? -13.722 -4.508 10.133 1.00 98.06 108 PRO A CA 1
ATOM 887 C C . PRO A 1 108 ? -12.998 -5.606 10.917 1.00 98.06 108 PRO A C 1
ATOM 889 O O . PRO A 1 108 ? -12.362 -6.498 10.349 1.00 98.06 108 PRO A O 1
ATOM 892 N N . ARG A 1 109 ? -13.108 -5.547 12.244 1.00 98.38 109 ARG A N 1
ATOM 893 C CA . ARG A 1 109 ? -12.524 -6.508 13.184 1.00 98.38 109 ARG A CA 1
ATOM 894 C C . ARG A 1 109 ? -13.499 -6.754 14.324 1.00 98.38 109 ARG A C 1
ATOM 896 O O . ARG A 1 109 ? -14.085 -5.814 14.855 1.00 98.38 109 ARG A O 1
ATOM 903 N N . ALA A 1 110 ? -13.637 -8.007 14.725 1.00 98.56 110 ALA A N 1
ATOM 904 C CA . ALA A 1 110 ? -14.437 -8.388 15.875 1.00 98.56 110 ALA A CA 1
ATOM 905 C C . ALA A 1 110 ? -13.720 -9.480 16.664 1.00 98.56 110 ALA A C 1
ATOM 907 O O . ALA A 1 110 ? -13.124 -10.396 16.094 1.00 98.56 110 ALA A O 1
ATOM 908 N N . SER A 1 111 ? -13.772 -9.397 17.985 1.00 98.31 111 SER A N 1
ATOM 909 C CA . SER A 1 111 ? -13.241 -10.433 18.862 1.00 98.31 111 SER A CA 1
ATOM 910 C C . SER A 1 111 ? -14.010 -10.496 20.172 1.00 98.31 111 SER A C 1
ATOM 912 O O . SER A 1 111 ? -14.773 -9.598 20.520 1.00 98.31 111 SER A O 1
ATOM 914 N N . PHE A 1 112 ? -13.829 -11.584 20.908 1.00 97.62 112 PHE A N 1
ATOM 915 C CA . PHE A 1 112 ? -14.317 -11.700 22.270 1.00 97.62 112 PHE A CA 1
ATOM 916 C C . PHE A 1 112 ? -13.291 -12.404 23.152 1.00 97.62 112 PHE A C 1
ATOM 918 O O . PHE A 1 112 ? -12.453 -13.186 22.694 1.00 97.62 112 PHE A O 1
ATOM 925 N N . ALA A 1 113 ? -13.386 -12.126 24.444 1.00 96.19 113 ALA A N 1
ATOM 926 C CA . ALA A 1 113 ? -12.651 -12.800 25.493 1.00 96.19 113 ALA A CA 1
ATOM 927 C C . ALA A 1 113 ? -13.627 -13.212 26.596 1.00 96.19 113 ALA A C 1
ATOM 929 O O . ALA A 1 113 ? -14.428 -12.397 27.057 1.00 96.19 113 ALA A O 1
ATOM 930 N N . TYR A 1 114 ? -13.553 -14.467 27.030 1.00 94.38 114 TYR A N 1
ATOM 931 C CA . TYR A 1 114 ? -14.386 -15.007 28.097 1.00 94.38 114 TYR A CA 1
ATOM 932 C C . TYR A 1 114 ? -13.549 -15.782 29.115 1.00 94.38 114 TYR A C 1
ATOM 934 O O . TYR A 1 114 ? -12.809 -16.697 28.765 1.00 94.38 114 TYR A O 1
ATOM 942 N N . ALA A 1 115 ? -13.685 -15.416 30.382 1.00 93.25 115 ALA A N 1
ATOM 943 C CA . ALA A 1 115 ? -13.080 -16.062 31.531 1.00 93.25 115 ALA A CA 1
ATOM 944 C C . ALA A 1 115 ? -14.192 -16.724 32.366 1.00 93.25 115 ALA A C 1
ATOM 946 O O . ALA A 1 115 ? -14.912 -16.018 33.080 1.00 93.25 115 ALA A O 1
ATOM 947 N N . PRO A 1 116 ? -14.386 -18.051 32.263 1.00 85.88 116 PRO A N 1
ATOM 948 C CA . PRO A 1 116 ? -15.365 -18.758 33.079 1.00 85.88 116 PRO A CA 1
ATOM 949 C C . PRO A 1 116 ? -14.923 -18.838 34.554 1.00 85.88 116 PRO A C 1
ATOM 951 O O . PRO A 1 116 ? -13.795 -19.224 34.857 1.00 85.88 116 PRO A O 1
ATOM 954 N N . GLY A 1 117 ? -15.836 -18.513 35.477 1.00 75.69 117 GLY A N 1
ATOM 955 C CA . GLY A 1 117 ? -15.647 -18.641 36.930 1.00 75.69 117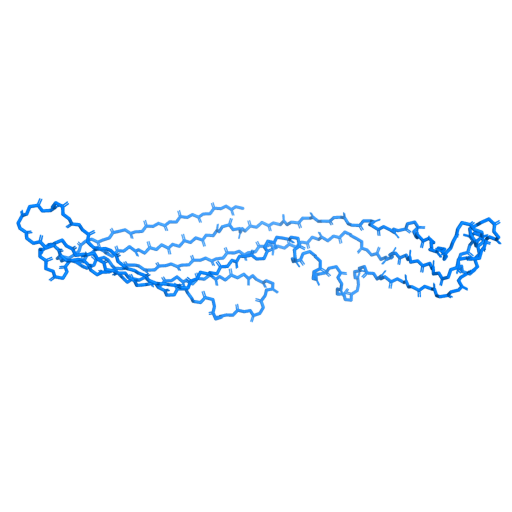 GLY A CA 1
ATOM 956 C C . GLY A 1 117 ? -15.018 -17.426 37.636 1.00 75.69 117 GLY A C 1
ATOM 957 O O . GLY A 1 117 ? -14.611 -16.448 37.014 1.00 75.69 117 GLY A O 1
ATOM 958 N N . ASN A 1 118 ? -14.929 -17.496 38.970 1.00 68.12 118 ASN A N 1
ATOM 959 C CA . ASN A 1 118 ? -14.478 -16.387 39.832 1.00 68.12 118 ASN A CA 1
ATOM 960 C C . ASN A 1 118 ? -12.941 -16.211 39.892 1.00 68.12 118 ASN A C 1
ATOM 962 O O . ASN A 1 118 ? -12.463 -15.261 40.505 1.00 68.12 118 ASN A O 1
ATOM 966 N N . GLY A 1 119 ? -12.162 -17.106 39.268 1.00 62.44 119 GLY A N 1
ATOM 967 C CA . GLY A 1 119 ? -10.706 -17.203 39.460 1.00 62.44 119 GLY A CA 1
ATOM 968 C C . GLY A 1 119 ? -9.812 -16.631 38.352 1.00 62.44 119 GLY A C 1
ATOM 969 O O . GLY A 1 119 ? -8.596 -16.694 38.495 1.00 62.44 119 GLY A O 1
ATOM 970 N N . LYS A 1 120 ? -10.365 -16.112 37.240 1.00 65.12 120 LYS A N 1
ATOM 971 C CA . LYS A 1 120 ? -9.611 -15.625 36.052 1.00 65.12 120 LYS A CA 1
ATOM 972 C C . LYS A 1 120 ? -8.514 -16.582 35.526 1.00 65.12 120 LYS A C 1
ATOM 974 O O . LYS A 1 120 ? -7.619 -16.150 34.807 1.00 65.12 120 LYS A O 1
ATOM 979 N N . THR A 1 121 ? -8.573 -17.867 35.870 1.00 78.25 121 THR A N 1
ATOM 980 C CA . THR A 1 121 ? -7.470 -18.826 35.684 1.00 78.25 121 THR A CA 1
ATOM 981 C C . THR A 1 121 ? -7.356 -19.304 34.239 1.00 78.25 121 THR A C 1
ATOM 983 O O . THR A 1 121 ? -6.262 -19.577 33.764 1.00 78.25 121 THR A O 1
ATOM 986 N N . ASN A 1 122 ? -8.484 -19.341 33.523 1.00 87.25 122 ASN A N 1
ATOM 987 C CA . ASN A 1 122 ? -8.566 -19.694 32.110 1.00 87.25 122 ASN A CA 1
ATOM 988 C C . ASN A 1 122 ? -9.291 -18.579 31.347 1.00 87.25 122 ASN A C 1
ATOM 990 O O . ASN A 1 122 ? -10.310 -18.070 31.816 1.00 87.25 122 ASN A O 1
ATOM 994 N N . VAL A 1 123 ? -8.782 -18.205 30.169 1.00 91.75 123 VAL A N 1
ATOM 995 C CA . VAL A 1 123 ? -9.400 -17.198 29.290 1.00 91.75 123 VAL A CA 1
ATOM 996 C C . VAL A 1 123 ? -9.478 -17.745 27.871 1.00 91.75 123 VAL A C 1
ATOM 998 O O . VAL A 1 123 ? -8.457 -18.025 27.249 1.00 91.75 123 VAL A O 1
ATOM 1001 N N . ILE A 1 124 ? -10.694 -17.846 27.348 1.00 94.06 124 ILE A N 1
ATOM 1002 C CA . ILE A 1 124 ? -10.975 -18.195 25.957 1.00 94.06 124 ILE A CA 1
ATOM 1003 C C . ILE A 1 124 ? -10.995 -16.901 25.151 1.00 94.06 124 ILE A C 1
ATOM 1005 O O . ILE A 1 124 ? -11.682 -15.950 25.527 1.00 94.06 124 ILE A O 1
ATOM 1009 N N . ARG A 1 125 ? -10.245 -16.853 24.049 1.00 96.44 125 ARG A N 1
ATOM 1010 C CA . ARG A 1 125 ? -10.215 -15.711 23.130 1.00 96.44 125 ARG A CA 1
ATOM 1011 C C . ARG A 1 125 ? -10.430 -16.198 21.710 1.00 96.44 125 ARG A C 1
ATOM 1013 O O . ARG A 1 125 ? -9.807 -17.173 21.302 1.00 96.44 125 ARG A O 1
ATOM 1020 N N . ALA A 1 126 ? -11.267 -15.495 20.966 1.00 97.69 126 ALA A N 1
ATOM 1021 C CA . ALA A 1 126 ? -11.420 -15.707 19.536 1.00 97.69 126 ALA A CA 1
ATOM 1022 C C . ALA A 1 126 ? -11.703 -14.373 18.846 1.00 97.69 126 ALA A C 1
ATOM 1024 O O . ALA A 1 126 ? -12.232 -13.443 19.458 1.00 97.69 126 ALA A O 1
ATOM 1025 N N . GLY A 1 127 ? -11.336 -14.268 17.575 1.00 97.81 127 GLY A N 1
ATOM 1026 C CA . GLY A 1 127 ? -11.562 -13.067 16.788 1.00 97.81 127 GLY A CA 1
ATOM 1027 C C . GLY A 1 127 ? -11.267 -13.281 15.315 1.00 97.81 127 GLY A C 1
ATOM 1028 O O . GLY A 1 127 ? -10.561 -14.216 14.943 1.00 97.81 127 GLY A O 1
ATOM 1029 N N . ALA A 1 128 ? -11.824 -12.400 14.498 1.00 98.50 128 ALA A N 1
ATOM 1030 C CA . ALA A 1 128 ? -11.646 -12.369 13.058 1.00 98.50 128 ALA A CA 1
ATOM 1031 C C . ALA A 1 128 ? -11.631 -10.916 12.572 1.00 98.50 128 ALA A C 1
ATOM 1033 O O . ALA A 1 128 ? -12.133 -10.004 13.238 1.00 98.50 128 ALA A O 1
ATOM 1034 N N . GLY A 1 129 ? -11.052 -10.688 11.399 1.00 97.56 129 GLY A N 1
ATOM 1035 C CA . GLY A 1 129 ? -11.035 -9.365 10.796 1.00 97.56 129 GLY A CA 1
ATOM 1036 C C . GLY A 1 129 ? -10.398 -9.347 9.419 1.00 97.56 129 GLY A C 1
ATOM 1037 O O . GLY A 1 129 ? -9.764 -10.316 9.006 1.00 97.56 129 GLY A O 1
ATOM 1038 N N . VAL A 1 130 ? -10.576 -8.219 8.740 1.00 97.50 130 VAL A N 1
ATOM 1039 C CA . VAL A 1 130 ? -9.955 -7.912 7.449 1.00 97.50 130 VAL A CA 1
ATOM 1040 C C . VAL A 1 130 ? -8.734 -7.019 7.680 1.00 97.50 130 VAL A C 1
ATOM 1042 O O . VAL A 1 130 ? -8.731 -6.156 8.568 1.00 97.50 130 VAL A O 1
ATOM 1045 N N . PHE A 1 131 ? -7.682 -7.248 6.897 1.00 94.00 131 PHE A N 1
ATOM 1046 C CA . PHE A 1 131 ? -6.418 -6.526 6.974 1.00 94.00 131 PHE A CA 1
ATOM 1047 C C . PHE A 1 131 ? -5.985 -6.147 5.564 1.00 94.00 131 PHE A C 1
ATOM 1049 O O . PHE A 1 131 ? -5.875 -7.014 4.703 1.00 94.00 131 PHE A O 1
ATOM 1056 N N . ASN A 1 132 ? -5.758 -4.852 5.361 1.00 91.00 132 ASN A N 1
ATOM 1057 C CA . ASN A 1 132 ? -5.343 -4.297 4.083 1.00 91.00 132 ASN A CA 1
ATOM 1058 C C . ASN A 1 132 ? -3.881 -3.872 4.187 1.00 91.00 132 ASN A C 1
ATOM 1060 O O . ASN A 1 132 ? -3.475 -3.305 5.208 1.00 91.00 132 ASN A O 1
ATOM 1064 N N . ASP A 1 133 ? -3.130 -4.116 3.120 1.00 87.00 133 ASP A N 1
ATOM 1065 C CA . ASP A 1 133 ? -1.759 -3.648 2.963 1.00 87.00 133 ASP A CA 1
ATOM 1066 C C . ASP A 1 133 ? -1.694 -2.429 2.046 1.00 87.00 133 ASP A C 1
ATOM 1068 O O . ASP A 1 133 ? -2.649 -2.063 1.360 1.00 87.00 133 ASP A O 1
ATOM 1072 N N . ARG A 1 134 ? -0.535 -1.776 2.060 1.00 85.38 134 ARG A N 1
ATOM 1073 C CA . ARG A 1 134 ? -0.242 -0.612 1.229 1.00 85.38 134 ARG A CA 1
ATOM 1074 C C . ARG A 1 134 ? 0.761 -0.996 0.161 1.00 85.38 134 ARG A C 1
ATOM 1076 O O . ARG A 1 134 ? 1.742 -1.666 0.458 1.00 85.38 134 ARG A O 1
ATOM 1083 N N . SER A 1 135 ? 0.559 -0.500 -1.054 1.00 86.75 135 SER A N 1
ATOM 1084 C CA . SER A 1 135 ? 1.414 -0.812 -2.209 1.00 86.75 135 SER A CA 1
ATOM 1085 C C . SER A 1 135 ? 2.892 -0.434 -2.029 1.00 86.75 135 SER A C 1
ATOM 1087 O O . SER A 1 135 ? 3.775 -1.041 -2.626 1.00 86.75 135 SER A O 1
ATOM 1089 N N . GLY A 1 136 ? 3.154 0.628 -1.260 1.00 87.00 136 GLY A N 1
ATOM 1090 C CA . GLY A 1 136 ? 4.444 1.303 -1.211 1.00 87.00 136 GLY A CA 1
ATOM 1091 C C . GLY A 1 136 ? 4.742 2.177 -2.445 1.00 87.00 136 GLY A C 1
ATOM 1092 O O . GLY A 1 136 ? 4.002 2.150 -3.436 1.00 87.00 136 GLY A O 1
ATOM 1093 N N . PRO A 1 137 ? 5.833 2.962 -2.385 1.00 88.31 137 PRO A N 1
ATOM 1094 C CA . PRO A 1 137 ? 6.184 3.945 -3.409 1.00 88.31 137 PRO A CA 1
ATOM 1095 C C . PRO A 1 137 ? 6.712 3.334 -4.711 1.00 88.31 137 PRO A C 1
ATOM 1097 O O . PRO A 1 137 ? 6.538 3.942 -5.758 1.00 88.31 137 PRO A O 1
ATOM 1100 N N . VAL A 1 138 ? 7.331 2.148 -4.680 1.00 88.62 138 VAL A N 1
ATOM 1101 C CA . VAL A 1 138 ? 7.900 1.514 -5.888 1.00 88.62 138 VAL A CA 1
ATOM 1102 C C . VAL A 1 138 ? 6.797 1.109 -6.864 1.00 88.62 138 VAL A C 1
ATOM 1104 O O . VAL A 1 138 ? 6.851 1.475 -8.029 1.00 88.62 138 VAL A O 1
ATOM 1107 N N . ALA A 1 139 ? 5.734 0.464 -6.376 1.00 88.62 139 ALA A 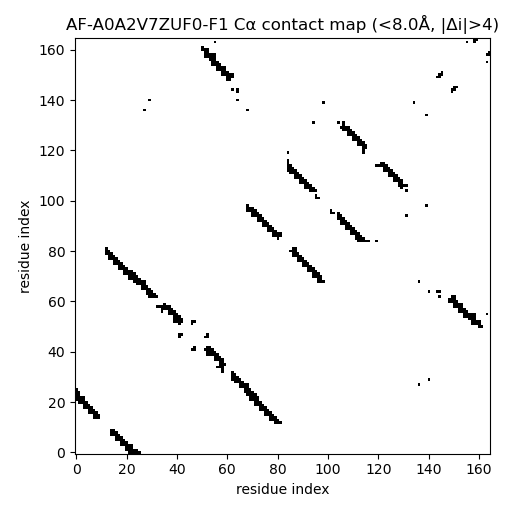N 1
ATOM 1108 C CA . ALA A 1 139 ? 4.590 0.100 -7.213 1.00 88.62 139 ALA A CA 1
ATOM 1109 C C . ALA A 1 139 ? 3.890 1.331 -7.825 1.00 88.62 139 ALA A C 1
ATOM 1111 O O . ALA A 1 139 ? 3.376 1.272 -8.940 1.00 88.62 139 ALA A O 1
ATOM 1112 N N . ILE A 1 140 ? 3.879 2.459 -7.101 1.00 89.62 140 ILE A N 1
ATOM 1113 C CA . ILE A 1 140 ? 3.381 3.740 -7.618 1.00 89.62 140 ILE A CA 1
ATOM 1114 C C . ILE A 1 140 ? 4.325 4.279 -8.700 1.00 89.62 140 ILE A C 1
ATOM 1116 O O . ILE A 1 140 ? 3.847 4.744 -9.731 1.00 89.62 140 ILE A O 1
ATOM 1120 N N . ALA A 1 141 ? 5.641 4.216 -8.475 1.00 88.88 141 ALA A N 1
ATOM 1121 C CA . ALA A 1 141 ? 6.645 4.666 -9.432 1.00 88.88 141 ALA A CA 1
ATOM 1122 C C . ALA A 1 141 ? 6.524 3.906 -10.758 1.00 88.88 141 ALA A C 1
ATOM 1124 O O . ALA A 1 141 ? 6.314 4.538 -11.790 1.00 88.88 141 ALA A O 1
ATOM 1125 N N . ASP A 1 142 ? 6.507 2.572 -10.705 1.00 86.38 142 ASP A N 1
ATOM 1126 C CA . ASP A 1 142 ? 6.350 1.714 -11.882 1.00 86.38 142 ASP A CA 1
ATOM 1127 C C . ASP A 1 142 ? 5.067 2.063 -12.651 1.00 86.38 142 ASP A C 1
ATOM 1129 O O . ASP A 1 142 ? 5.095 2.299 -13.859 1.00 86.38 142 ASP A O 1
ATOM 1133 N N . LEU A 1 143 ? 3.933 2.188 -11.947 1.00 84.75 143 LEU A N 1
ATOM 1134 C CA . LEU A 1 143 ? 2.655 2.563 -12.560 1.00 84.75 143 LEU A CA 1
ATOM 1135 C C . LEU A 1 143 ? 2.725 3.913 -13.292 1.00 84.75 143 LEU A C 1
ATOM 1137 O O . LEU A 1 143 ? 2.063 4.091 -14.315 1.00 84.75 143 LEU A O 1
ATOM 1141 N N . LEU A 1 144 ? 3.468 4.879 -12.751 1.00 86.75 144 LEU A N 1
ATOM 1142 C CA . LEU A 1 144 ? 3.606 6.211 -13.335 1.00 86.75 144 LEU A CA 1
ATOM 1143 C C . LEU A 1 144 ? 4.632 6.245 -14.476 1.00 86.75 144 LEU A C 1
ATOM 1145 O O . LEU A 1 144 ? 4.391 6.949 -15.455 1.00 86.75 144 LEU A O 1
ATOM 1149 N N . HIS A 1 145 ? 5.715 5.467 -14.397 1.00 85.12 145 HIS A N 1
ATOM 1150 C CA . HIS A 1 145 ? 6.730 5.366 -15.451 1.00 85.12 145 HIS A CA 1
ATOM 1151 C C . HIS A 1 145 ? 6.183 4.765 -16.748 1.00 85.12 145 HIS A C 1
ATOM 1153 O O . HIS A 1 145 ? 6.620 5.178 -17.815 1.00 85.12 145 HIS A O 1
ATOM 1159 N N . TYR A 1 146 ? 5.201 3.861 -16.688 1.00 76.00 146 TYR A N 1
ATOM 1160 C CA . TYR A 1 146 ? 4.580 3.280 -17.891 1.00 76.00 146 TYR A CA 1
ATOM 1161 C C . TYR A 1 146 ? 3.406 4.100 -18.462 1.00 76.00 146 TYR A C 1
ATOM 1163 O O . TYR A 1 146 ? 2.735 3.656 -19.398 1.00 76.00 146 TYR A O 1
ATOM 1171 N N . ARG A 1 147 ? 3.125 5.300 -17.930 1.00 78.06 147 ARG A N 1
ATOM 1172 C CA . ARG A 1 147 ? 2.154 6.227 -18.541 1.00 78.06 147 ARG A CA 1
ATOM 1173 C C . ARG A 1 147 ? 2.769 6.957 -19.740 1.00 78.06 147 ARG A C 1
ATOM 1175 O O . ARG A 1 147 ? 3.985 7.036 -19.895 1.00 78.06 147 ARG A O 1
ATOM 1182 N N . ALA A 1 148 ? 1.910 7.518 -20.593 1.00 65.62 148 ALA A N 1
ATOM 1183 C CA . ALA A 1 148 ? 2.335 8.298 -21.753 1.00 65.62 148 ALA A CA 1
ATOM 1184 C C . ALA A 1 148 ? 3.301 9.427 -21.340 1.00 65.62 148 ALA A C 1
ATOM 1186 O O . ALA A 1 148 ? 2.953 10.262 -20.507 1.00 65.62 148 ALA A O 1
ATOM 1187 N N . GLY A 1 149 ? 4.499 9.435 -21.933 1.00 70.19 149 GLY A N 1
ATOM 1188 C CA . GLY A 1 149 ? 5.576 10.385 -21.626 1.00 70.19 149 GLY A CA 1
ATOM 1189 C C . GLY A 1 149 ? 6.688 9.846 -20.717 1.00 70.19 149 GLY A C 1
ATOM 1190 O O . GLY A 1 149 ? 7.703 10.519 -20.584 1.00 70.19 149 GLY A O 1
ATOM 1191 N N . GLY A 1 150 ? 6.523 8.655 -20.129 1.00 83.06 150 GLY A N 1
ATOM 1192 C CA . GLY A 1 150 ? 7.555 7.993 -19.328 1.00 83.06 150 GLY A CA 1
ATOM 1193 C C . GLY A 1 150 ? 8.438 7.031 -20.130 1.00 83.06 150 GLY A C 1
ATOM 1194 O O . GLY A 1 150 ? 8.827 7.298 -21.271 1.00 83.06 150 GLY A O 1
ATOM 1195 N N . LEU A 1 151 ? 8.758 5.894 -19.518 1.00 88.06 151 LEU A N 1
ATOM 1196 C CA . LEU A 1 151 ? 9.635 4.872 -20.074 1.00 88.06 151 LEU A CA 1
ATOM 1197 C C . LEU A 1 151 ? 8.877 3.943 -21.025 1.00 88.06 151 LEU A C 1
ATOM 1199 O O . LEU A 1 151 ? 7.800 3.431 -20.724 1.00 88.06 151 LEU A O 1
ATOM 1203 N N . VAL A 1 152 ? 9.490 3.680 -22.17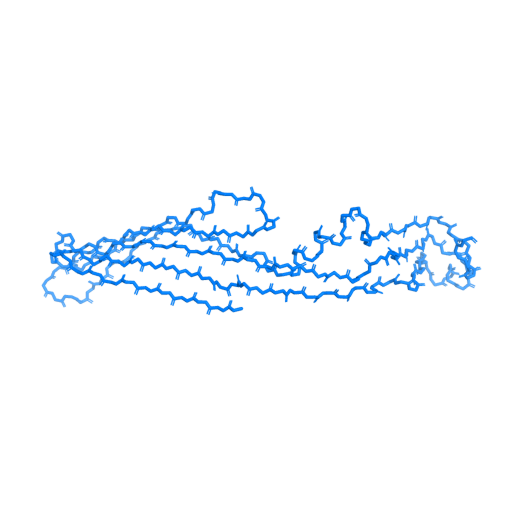6 1.00 89.00 152 VAL A N 1
ATOM 1204 C CA . VAL A 1 152 ? 8.989 2.760 -23.197 1.00 89.00 152 VAL A CA 1
ATOM 1205 C C . VAL A 1 152 ? 10.025 1.673 -23.437 1.00 89.00 152 VAL A C 1
ATOM 1207 O O . VAL A 1 152 ? 11.216 1.944 -23.617 1.00 89.00 152 VAL A O 1
ATOM 1210 N N . ARG A 1 153 ? 9.557 0.424 -23.460 1.00 90.81 153 ARG A N 1
ATOM 1211 C CA . ARG A 1 153 ? 10.374 -0.746 -23.773 1.00 90.81 153 ARG A CA 1
ATOM 1212 C C . ARG A 1 153 ? 10.197 -1.129 -25.238 1.00 90.81 153 ARG A C 1
ATOM 1214 O O . ARG A 1 153 ? 9.098 -1.474 -25.662 1.00 90.81 153 ARG A O 1
ATOM 1221 N N . TYR A 1 154 ? 11.297 -1.120 -25.976 1.00 92.31 154 TYR A N 1
ATOM 1222 C CA . TYR A 1 154 ? 11.382 -1.602 -27.347 1.00 92.31 154 TYR A CA 1
ATOM 1223 C C . TYR A 1 154 ? 11.888 -3.040 -27.354 1.00 92.31 154 TYR A C 1
ATOM 1225 O O . TYR A 1 154 ? 12.820 -3.385 -26.621 1.00 92.31 154 TYR A O 1
ATOM 1233 N N . VAL A 1 155 ? 11.264 -3.868 -28.187 1.00 95.56 155 VAL A N 1
ATOM 1234 C CA . VAL A 1 155 ? 11.697 -5.235 -28.476 1.00 95.56 155 VAL A CA 1
ATOM 1235 C C . VAL A 1 155 ? 11.817 -5.348 -29.987 1.00 95.56 155 VAL A C 1
ATOM 1237 O O . VAL A 1 155 ? 10.833 -5.156 -30.696 1.00 95.56 155 VAL A O 1
ATOM 1240 N N . ILE A 1 156 ? 13.027 -5.625 -30.461 1.00 95.00 156 ILE A N 1
ATOM 1241 C CA . ILE A 1 156 ? 13.329 -5.854 -31.872 1.00 95.00 156 ILE A CA 1
ATOM 1242 C C . ILE A 1 156 ? 13.613 -7.3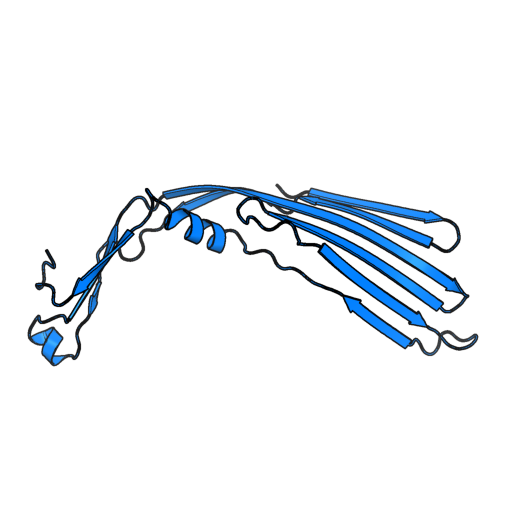47 -32.022 1.00 95.00 156 ILE A C 1
ATOM 1244 O O . ILE A 1 156 ? 14.471 -7.885 -31.319 1.00 95.00 156 ILE A O 1
ATOM 1248 N N . SER A 1 157 ? 12.848 -8.017 -32.879 1.00 96.25 157 SER A N 1
ATOM 1249 C CA . SER A 1 157 ? 13.059 -9.421 -33.243 1.00 96.25 157 SER A CA 1
ATOM 1250 C C . SER A 1 157 ? 14.070 -9.513 -34.379 1.00 96.25 157 SER A C 1
ATOM 1252 O O . SER A 1 157 ? 14.047 -8.667 -35.268 1.00 96.25 157 SER A O 1
ATOM 1254 N N . ASP A 1 158 ? 14.942 -10.521 -34.320 1.00 93.25 158 ASP A N 1
ATOM 1255 C CA . ASP A 1 158 ? 16.001 -10.780 -35.308 1.00 93.25 158 ASP A CA 1
ATOM 1256 C C . ASP A 1 158 ? 16.806 -9.516 -35.699 1.00 93.25 158 ASP A C 1
ATOM 1258 O O . ASP A 1 158 ? 16.877 -9.159 -36.878 1.00 93.25 158 ASP A O 1
ATOM 1262 N N . PRO A 1 159 ? 17.376 -8.782 -34.718 1.00 96.00 159 PRO A N 1
ATOM 1263 C CA . PRO A 1 159 ? 18.065 -7.524 -34.984 1.00 96.00 159 PRO A CA 1
ATOM 1264 C C . PRO A 1 159 ? 19.427 -7.754 -35.651 1.00 96.00 159 PRO A C 1
ATOM 1266 O O . PRO A 1 159 ? 20.042 -8.814 -35.515 1.00 96.00 159 PRO A O 1
ATOM 1269 N N . ALA A 1 160 ? 19.946 -6.717 -36.306 1.00 93.19 160 ALA A N 1
ATOM 1270 C CA . ALA A 1 160 ? 21.340 -6.693 -36.731 1.00 93.19 160 ALA A CA 1
ATOM 1271 C C . ALA A 1 160 ? 22.294 -6.634 -35.516 1.00 93.19 160 ALA A C 1
ATOM 1273 O O . ALA A 1 160 ? 21.901 -6.304 -34.394 1.00 93.19 160 ALA A O 1
ATOM 1274 N N . TYR A 1 161 ? 23.559 -7.002 -35.729 1.00 93.19 161 TYR A N 1
ATOM 1275 C CA . TYR A 1 161 ? 24.600 -6.992 -34.700 1.00 93.19 161 TYR A CA 1
ATOM 1276 C C . TYR A 1 161 ? 25.900 -6.407 -35.271 1.00 93.19 161 TYR A C 1
ATOM 1278 O O . TYR A 1 161 ? 26.281 -6.768 -36.387 1.00 93.19 161 TYR A O 1
ATOM 1286 N N . PRO A 1 162 ? 26.618 -5.536 -34.534 1.00 91.88 162 PRO A N 1
ATOM 1287 C CA . PRO A 1 162 ? 26.365 -5.089 -33.157 1.00 91.88 162 PRO A CA 1
ATOM 1288 C C . PRO A 1 162 ? 25.394 -3.904 -33.019 1.00 91.88 162 PRO A C 1
ATOM 1290 O O . PRO A 1 162 ? 25.038 -3.555 -31.895 1.00 91.88 162 PRO A O 1
ATOM 1293 N N . ASP A 1 163 ? 24.982 -3.280 -34.124 1.00 92.38 163 ASP A N 1
ATOM 1294 C CA . ASP A 1 163 ? 23.979 -2.210 -34.133 1.00 92.38 163 ASP A CA 1
ATOM 1295 C C . ASP A 1 163 ? 22.592 -2.809 -34.426 1.00 92.38 163 ASP A C 1
ATOM 1297 O O . ASP A 1 163 ? 22.444 -3.464 -35.457 1.00 92.38 163 ASP A O 1
ATOM 1301 N N . PRO A 1 164 ? 21.599 -2.655 -33.532 1.00 87.56 164 PRO A N 1
ATOM 1302 C CA . PRO A 1 164 ? 20.279 -3.260 -33.695 1.00 87.56 164 PRO A CA 1
ATOM 1303 C C . 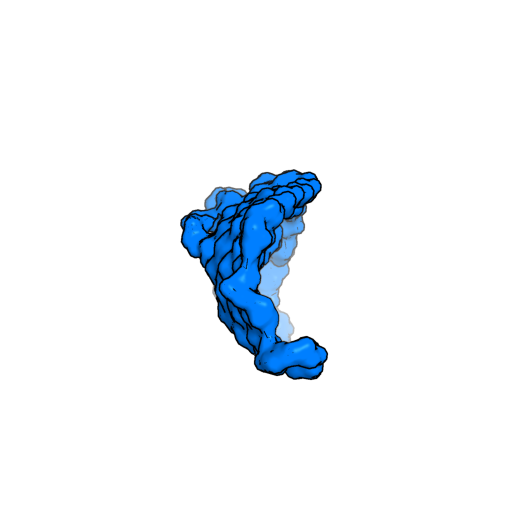PRO A 1 164 ? 19.311 -2.463 -34.588 1.00 87.56 164 PRO A C 1
ATOM 1305 O O . PRO A 1 164 ? 18.173 -2.915 -34.748 1.00 87.56 164 PRO A O 1
ATOM 1308 N N . PHE A 1 165 ? 19.711 -1.291 -35.102 1.00 86.38 165 PHE A N 1
ATOM 1309 C CA . PHE A 1 165 ? 18.879 -0.392 -35.919 1.00 86.38 165 PHE A CA 1
ATOM 1310 C C . PHE A 1 165 ? 19.230 -0.408 -37.410 1.00 86.38 165 PHE A C 1
ATOM 1312 O O . PHE A 1 165 ? 20.411 -0.627 -37.756 1.00 86.38 165 PHE A O 1
#